Protein AF-A0A016V0N7-F1 (afdb_monomer)

InterPro domains:
  IPR035109 Ancylostoma-associated secreted protein related [PF17641] (26-71)

Structure (mmCIF, N/CA/C/O backbone):
data_AF-A0A016V0N7-F1
#
_entry.id   AF-A0A016V0N7-F1
#
loop_
_atom_site.group_PDB
_atom_site.id
_atom_site.type_symbol
_atom_site.label_atom_id
_atom_site.label_alt_id
_atom_site.label_comp_id
_atom_site.label_asym_id
_atom_site.label_entity_id
_atom_site.label_seq_id
_atom_site.pdbx_PDB_ins_code
_atom_site.Cartn_x
_atom_site.Cartn_y
_atom_site.Cartn_z
_atom_site.occupancy
_atom_site.B_iso_or_equiv
_atom_site.auth_seq_id
_atom_site.auth_comp_id
_atom_site.auth_asym_id
_atom_site.auth_atom_id
_atom_site.pdbx_PDB_model_num
ATOM 1 N N . MET A 1 1 ? 7.701 -7.459 -3.132 1.00 88.12 1 MET A N 1
ATOM 2 C CA . MET A 1 1 ? 7.297 -6.060 -2.871 1.00 88.12 1 MET A CA 1
ATOM 3 C C . MET A 1 1 ? 6.580 -5.875 -1.533 1.00 88.12 1 MET A C 1
ATOM 5 O O . MET A 1 1 ? 6.766 -4.833 -0.924 1.00 88.12 1 MET A O 1
ATOM 9 N N . GLU A 1 2 ? 5.845 -6.864 -1.005 1.00 85.69 2 GLU A N 1
ATOM 10 C CA . GLU A 1 2 ? 5.128 -6.734 0.284 1.00 85.69 2 GLU A CA 1
ATOM 11 C C . GLU A 1 2 ? 6.001 -6.336 1.487 1.00 85.69 2 GLU A C 1
ATOM 13 O O . GLU A 1 2 ? 5.615 -5.442 2.230 1.00 85.69 2 GLU A O 1
ATOM 18 N N . HIS A 1 3 ? 7.200 -6.910 1.659 1.00 86.69 3 HIS A N 1
ATOM 19 C CA . HIS A 1 3 ? 8.102 -6.506 2.753 1.00 86.69 3 HIS A CA 1
ATOM 20 C C . HIS A 1 3 ? 8.506 -5.021 2.660 1.00 86.69 3 HIS A C 1
ATOM 22 O O . HIS A 1 3 ? 8.638 -4.343 3.672 1.00 86.69 3 HIS A O 1
ATOM 28 N N . ILE A 1 4 ? 8.657 -4.490 1.442 1.00 88.44 4 ILE A N 1
ATOM 29 C CA . ILE A 1 4 ? 8.958 -3.069 1.213 1.00 88.44 4 ILE A CA 1
ATOM 30 C C . ILE A 1 4 ? 7.734 -2.213 1.573 1.00 88.44 4 ILE A C 1
ATOM 32 O O . ILE A 1 4 ? 7.869 -1.204 2.260 1.00 88.44 4 ILE A O 1
ATOM 36 N N . ALA A 1 5 ? 6.531 -2.644 1.183 1.00 88.31 5 ALA A N 1
ATOM 37 C CA . ALA A 1 5 ? 5.286 -1.981 1.574 1.00 88.31 5 ALA A CA 1
ATOM 38 C C . ALA A 1 5 ? 5.078 -1.983 3.103 1.00 88.31 5 ALA A C 1
ATOM 40 O O . ALA A 1 5 ? 4.603 -0.998 3.670 1.00 88.31 5 ALA A O 1
ATOM 41 N N . GLN A 1 6 ? 5.485 -3.055 3.790 1.00 88.75 6 GLN A N 1
ATOM 42 C CA . GLN A 1 6 ? 5.433 -3.157 5.249 1.00 88.75 6 GLN A CA 1
ATOM 43 C C . GLN A 1 6 ? 6.327 -2.132 5.953 1.00 88.75 6 GLN A C 1
ATOM 45 O O . GLN A 1 6 ? 5.961 -1.614 7.007 1.00 88.75 6 GLN A O 1
ATOM 50 N N . GLU A 1 7 ? 7.505 -1.858 5.406 1.00 87.44 7 GLU A N 1
ATOM 51 C CA . GLU A 1 7 ? 8.409 -0.850 5.959 1.00 87.44 7 GLU A CA 1
ATOM 52 C C . GLU A 1 7 ? 7.905 0.562 5.628 1.00 87.44 7 GLU A C 1
ATOM 54 O O . GLU A 1 7 ? 7.880 1.432 6.499 1.00 87.44 7 GLU A O 1
ATOM 59 N N . ALA A 1 8 ? 7.375 0.769 4.417 1.00 86.69 8 ALA A N 1
ATOM 60 C CA . ALA A 1 8 ? 6.766 2.031 4.002 1.00 86.69 8 ALA A CA 1
ATOM 61 C C . ALA A 1 8 ? 5.596 2.449 4.909 1.00 86.69 8 ALA A C 1
ATOM 63 O O . ALA A 1 8 ? 5.542 3.595 5.344 1.00 86.69 8 ALA A O 1
ATOM 64 N N . VAL A 1 9 ? 4.699 1.525 5.277 1.00 85.94 9 VAL A N 1
ATOM 65 C CA . VAL A 1 9 ? 3.535 1.849 6.127 1.00 85.94 9 VAL A CA 1
ATOM 66 C C . VAL A 1 9 ? 3.916 2.301 7.545 1.00 85.94 9 VAL A C 1
ATOM 68 O O . VAL A 1 9 ? 3.096 2.902 8.240 1.00 85.94 9 VAL A O 1
ATOM 71 N N . LYS A 1 10 ? 5.135 1.984 8.003 1.00 83.56 10 LYS A N 1
ATOM 72 C CA . LYS A 1 10 ? 5.662 2.422 9.305 1.00 83.56 10 LYS A CA 1
ATOM 73 C C . LYS A 1 10 ? 6.327 3.797 9.227 1.00 83.56 10 LYS A C 1
ATOM 75 O O . LYS A 1 10 ? 6.297 4.521 10.216 1.00 83.56 10 LYS A O 1
ATOM 80 N N . SER A 1 11 ? 6.915 4.128 8.080 1.00 78.69 11 SER A N 1
ATOM 81 C CA . SER A 1 11 ? 7.849 5.251 7.938 1.00 78.69 11 SER A CA 1
ATOM 82 C C . SER A 1 11 ? 7.304 6.424 7.116 1.00 78.69 11 SER A C 1
ATOM 84 O O . SER A 1 11 ? 7.837 7.524 7.219 1.00 78.69 11 SER A O 1
ATOM 86 N N . ILE A 1 12 ? 6.269 6.210 6.298 1.00 76.62 12 ILE A N 1
ATOM 87 C CA . ILE A 1 12 ? 5.750 7.189 5.330 1.00 76.62 12 ILE A CA 1
ATOM 88 C C . ILE A 1 12 ? 4.347 7.662 5.745 1.00 76.62 12 ILE A C 1
ATOM 90 O O . ILE A 1 12 ? 3.500 6.862 6.153 1.00 76.62 12 ILE A O 1
ATOM 94 N N . GLY A 1 13 ? 4.106 8.974 5.650 1.00 72.38 13 GLY A N 1
ATOM 95 C CA .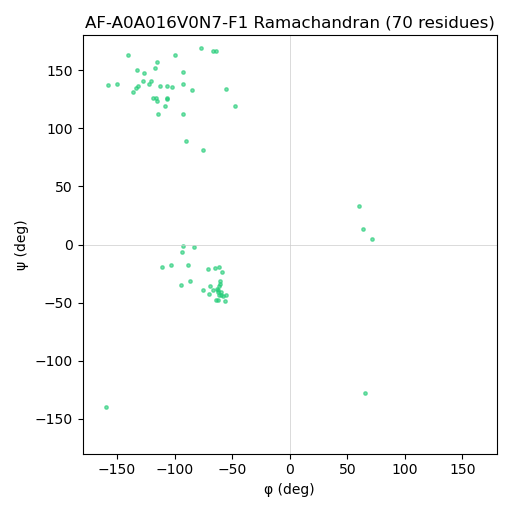 GLY A 1 13 ? 2.805 9.590 5.924 1.00 72.38 13 GLY A CA 1
ATOM 96 C C . GLY A 1 13 ? 1.788 9.406 4.790 1.00 72.38 13 GLY A C 1
ATOM 97 O O . GLY A 1 13 ? 2.123 8.987 3.682 1.00 72.38 13 GLY A O 1
ATOM 98 N N . GLN A 1 14 ? 0.525 9.745 5.049 1.00 75.38 14 GLN A N 1
ATOM 99 C CA . GLN A 1 14 ? -0.547 9.686 4.051 1.00 75.38 14 GLN A CA 1
ATOM 100 C C . GLN A 1 14 ? -0.215 10.506 2.793 1.00 75.38 14 GLN A C 1
ATOM 102 O O . GLN A 1 14 ? 0.208 11.658 2.873 1.00 75.38 14 GLN A O 1
ATOM 107 N N . GLY A 1 15 ? -0.436 9.919 1.616 1.00 70.19 15 GLY A N 1
ATOM 108 C CA . GLY A 1 15 ? -0.261 10.572 0.316 1.00 70.19 15 GLY A CA 1
ATOM 109 C C . GLY A 1 15 ? 1.197 10.824 -0.080 1.00 70.19 15 GLY A C 1
ATOM 110 O O . GLY A 1 15 ? 1.447 11.459 -1.109 1.00 70.19 15 GLY A O 1
ATOM 111 N N . GLN A 1 16 ? 2.158 10.352 0.716 1.00 75.62 16 GLN A N 1
ATOM 112 C CA . GLN A 1 16 ? 3.581 10.467 0.423 1.00 75.62 16 GLN A CA 1
ATOM 113 C C . GLN A 1 16 ? 4.089 9.225 -0.315 1.00 75.62 16 GLN A C 1
ATOM 115 O O . GLN A 1 16 ? 3.602 8.108 -0.118 1.00 75.62 16 GLN A O 1
ATOM 120 N N . SER A 1 17 ? 5.089 9.447 -1.163 1.00 77.62 17 SER A N 1
ATOM 121 C CA . SER A 1 17 ? 5.897 8.410 -1.798 1.00 77.62 17 SER A CA 1
ATOM 122 C C . SER A 1 17 ? 7.349 8.553 -1.358 1.00 77.62 17 SER A C 1
ATOM 124 O O . SER A 1 17 ? 7.786 9.661 -1.038 1.00 77.62 17 SER A O 1
ATOM 126 N N . ASP A 1 18 ? 8.109 7.459 -1.333 1.00 78.75 18 ASP A N 1
ATOM 127 C CA . ASP A 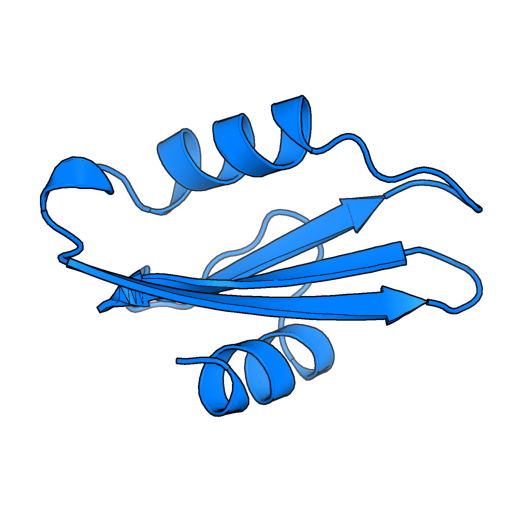1 18 ? 9.543 7.546 -1.040 1.00 78.75 18 ASP A CA 1
ATOM 128 C C . ASP A 1 18 ? 10.313 8.284 -2.153 1.00 78.75 18 ASP A C 1
ATOM 130 O O . ASP A 1 18 ? 9.804 8.486 -3.259 1.00 78.75 18 ASP A O 1
ATOM 134 N N . GLN A 1 19 ? 11.563 8.664 -1.870 1.00 64.19 19 GLN A N 1
ATOM 135 C CA . GLN A 1 19 ? 12.416 9.428 -2.792 1.00 64.19 19 GLN A CA 1
ATOM 136 C C . GLN A 1 19 ? 12.664 8.728 -4.136 1.00 64.19 19 GLN A C 1
ATOM 138 O O . GLN A 1 19 ? 12.959 9.399 -5.121 1.00 64.19 19 GLN A O 1
ATOM 143 N N . THR A 1 20 ? 12.548 7.399 -4.192 1.00 69.06 20 THR A N 1
ATOM 144 C CA . THR A 1 20 ? 12.715 6.618 -5.423 1.00 69.06 20 THR A CA 1
ATOM 145 C C . THR A 1 20 ? 11.402 6.379 -6.168 1.00 69.06 20 THR A C 1
ATOM 147 O O . THR A 1 20 ? 11.421 5.764 -7.233 1.00 69.06 20 THR A O 1
ATOM 150 N N . GLY A 1 21 ? 10.269 6.862 -5.637 1.00 71.62 21 GLY A N 1
ATOM 151 C CA . GLY A 1 21 ? 8.951 6.698 -6.251 1.00 71.62 21 GLY A CA 1
ATOM 152 C C . GLY A 1 21 ? 8.566 5.230 -6.411 1.00 71.62 21 GLY A C 1
ATOM 153 O O . GLY A 1 21 ? 7.944 4.858 -7.403 1.00 71.62 21 GLY A O 1
ATOM 154 N N . LYS A 1 22 ? 8.991 4.371 -5.479 1.00 82.94 22 LYS A N 1
ATOM 155 C CA . LYS A 1 22 ? 8.707 2.931 -5.508 1.00 82.94 22 LYS A CA 1
ATOM 156 C C . LYS A 1 22 ? 7.610 2.545 -4.540 1.00 82.94 22 LYS A C 1
ATOM 158 O O . LYS A 1 22 ? 7.053 1.466 -4.666 1.00 82.94 22 LYS A O 1
ATOM 163 N N . THR A 1 23 ? 7.295 3.390 -3.574 1.00 86.56 23 THR A N 1
ATOM 164 C CA . THR A 1 23 ? 6.314 3.132 -2.531 1.00 86.56 23 THR A CA 1
ATOM 165 C C . THR A 1 23 ? 5.387 4.315 -2.371 1.00 86.56 23 THR A C 1
ATOM 167 O O . THR A 1 23 ? 5.769 5.456 -2.617 1.00 86.56 23 THR A O 1
ATOM 170 N N . VAL A 1 24 ? 4.158 4.042 -1.956 1.00 87.38 24 VAL A N 1
ATOM 171 C CA . VAL A 1 24 ? 3.146 5.061 -1.692 1.00 87.38 24 VAL A CA 1
ATOM 172 C C . VAL A 1 24 ? 2.212 4.567 -0.602 1.00 87.38 24 VAL A C 1
ATOM 174 O O . VAL A 1 24 ? 1.838 3.390 -0.577 1.00 87.38 24 VAL A O 1
ATOM 177 N N . VAL A 1 25 ? 1.857 5.465 0.313 1.00 87.50 25 VAL A N 1
ATOM 178 C CA . VAL A 1 25 ? 0.977 5.158 1.440 1.00 87.50 25 VAL A CA 1
ATOM 179 C C . VAL A 1 25 ? -0.305 5.964 1.326 1.00 87.50 25 VAL A C 1
ATOM 181 O O . VAL A 1 25 ? -0.292 7.186 1.220 1.00 87.50 25 VAL A O 1
ATOM 184 N N . TYR A 1 26 ? -1.427 5.264 1.365 1.00 88.50 26 TYR A N 1
ATOM 185 C CA . TYR A 1 26 ? -2.756 5.820 1.545 1.00 88.50 26 TYR A CA 1
ATOM 186 C C . TYR A 1 26 ? -3.193 5.591 2.991 1.00 88.50 26 TYR A C 1
ATOM 188 O O . TYR A 1 26 ? -3.031 4.497 3.527 1.00 88.50 26 TYR A O 1
ATOM 196 N N . GLU A 1 27 ? -3.769 6.611 3.608 1.00 86.38 27 GLU A N 1
ATOM 197 C CA . GLU A 1 27 ? -4.469 6.499 4.884 1.00 86.38 27 GLU A CA 1
ATOM 198 C C . GLU A 1 27 ? -5.937 6.819 4.609 1.00 86.38 27 GLU A C 1
ATOM 200 O O . GLU A 1 27 ? -6.246 7.839 3.999 1.00 86.38 27 GLU A O 1
ATOM 205 N N . GLY A 1 28 ? -6.822 5.894 4.956 1.00 79.56 28 GLY A N 1
ATOM 206 C CA . GLY A 1 28 ? -8.264 6.049 4.825 1.00 79.56 28 GLY A CA 1
ATOM 207 C C . GLY A 1 28 ? -8.893 6.438 6.156 1.00 79.56 28 GLY A C 1
ATOM 208 O O . GLY A 1 28 ? -8.306 6.249 7.224 1.00 79.56 28 GLY A O 1
ATOM 209 N N . GLU A 1 29 ? -10.118 6.944 6.088 1.00 79.25 29 GLU A N 1
ATOM 210 C CA . GLU A 1 29 ? -10.920 7.250 7.269 1.00 79.25 29 GLU A CA 1
ATOM 211 C C . GLU A 1 29 ? -11.257 5.988 8.087 1.00 79.25 29 GLU A C 1
ATOM 213 O O . GLU A 1 29 ? -11.122 4.844 7.632 1.00 79.25 29 GLU A O 1
ATOM 218 N N . LYS A 1 30 ? -11.748 6.200 9.315 1.00 75.19 30 LYS A N 1
ATOM 219 C CA . LYS A 1 30 ? -12.166 5.130 10.230 1.00 75.19 30 LYS A CA 1
ATOM 220 C C . LYS A 1 30 ? -13.051 4.106 9.507 1.00 75.19 30 LYS A C 1
ATOM 222 O O . LYS A 1 30 ? -14.141 4.428 9.037 1.00 75.19 30 LYS A O 1
ATOM 227 N N . ASN A 1 31 ? -12.596 2.855 9.459 1.00 70.94 31 ASN A N 1
ATOM 228 C CA . ASN A 1 31 ? -13.321 1.715 8.886 1.00 70.94 31 ASN A CA 1
ATOM 229 C C . ASN A 1 31 ? -13.632 1.762 7.382 1.00 70.94 31 ASN A C 1
ATOM 231 O O . ASN A 1 31 ? -14.422 0.939 6.914 1.00 70.94 31 ASN A O 1
ATOM 235 N N . LYS A 1 32 ? -13.024 2.667 6.603 1.00 80.75 32 LYS A N 1
ATOM 236 C CA . LYS A 1 32 ? -13.249 2.732 5.152 1.00 80.75 32 LYS A CA 1
ATOM 237 C C . LYS A 1 32 ? -11.949 2.925 4.380 1.00 80.75 32 LYS A C 1
ATOM 239 O O . LYS A 1 32 ? -11.167 3.825 4.654 1.00 80.75 32 LYS A O 1
ATOM 244 N N . ILE A 1 33 ? -11.761 2.092 3.358 1.00 82.12 33 ILE A N 1
ATOM 245 C CA . ILE A 1 33 ? -10.700 2.259 2.362 1.00 82.12 33 ILE A CA 1
ATOM 246 C C . ILE A 1 33 ? -11.355 2.698 1.057 1.00 82.12 33 ILE A C 1
ATOM 248 O O . ILE A 1 33 ? -12.146 1.951 0.479 1.00 82.12 33 ILE A O 1
ATOM 252 N N . ASN A 1 34 ? -10.993 3.879 0.559 1.00 87.12 34 ASN A N 1
ATOM 253 C CA . ASN A 1 34 ? -11.336 4.277 -0.798 1.00 87.12 34 ASN A CA 1
ATOM 254 C C . ASN A 1 34 ? -10.219 3.841 -1.755 1.00 87.12 34 ASN A C 1
ATOM 256 O O . ASN A 1 34 ? -9.269 4.573 -2.022 1.00 87.12 34 ASN A O 1
ATOM 260 N N . LEU A 1 35 ? -10.330 2.618 -2.279 1.00 84.44 35 LEU A N 1
ATOM 261 C CA . LEU A 1 35 ? -9.331 2.065 -3.201 1.00 84.44 35 LEU A CA 1
ATOM 262 C C . LEU A 1 35 ? -9.191 2.892 -4.484 1.00 84.44 35 LEU A C 1
ATOM 264 O O . LEU A 1 35 ? -8.100 2.970 -5.040 1.00 84.44 35 LEU A O 1
ATOM 268 N N . LYS A 1 36 ? -10.273 3.531 -4.947 1.00 88.25 36 LYS A N 1
ATOM 269 C CA . LYS A 1 36 ? -10.225 4.392 -6.133 1.00 88.25 36 LYS A CA 1
ATOM 270 C C . LYS A 1 36 ? -9.328 5.600 -5.880 1.00 88.25 36 LYS A C 1
ATOM 272 O O . LYS A 1 36 ? -8.458 5.891 -6.689 1.00 88.25 36 LYS A O 1
ATOM 277 N N . GLU A 1 37 ? -9.521 6.265 -4.748 1.00 86.38 37 GLU A N 1
ATOM 278 C CA . GLU A 1 37 ? -8.686 7.391 -4.329 1.00 86.38 37 GLU A CA 1
ATOM 279 C C . GLU A 1 37 ? -7.222 6.975 -4.143 1.00 86.38 37 GLU A C 1
ATOM 281 O O . GLU A 1 37 ? -6.326 7.655 -4.639 1.00 86.38 37 GLU A O 1
ATOM 286 N N . ALA A 1 38 ? -6.979 5.821 -3.511 1.00 84.56 38 ALA A N 1
ATOM 287 C CA . ALA A 1 38 ? -5.632 5.280 -3.364 1.00 84.56 38 ALA A CA 1
ATOM 288 C C . ALA A 1 38 ? -4.942 5.110 -4.729 1.00 84.56 38 ALA A C 1
ATOM 290 O O . ALA A 1 38 ? -3.834 5.603 -4.918 1.00 84.56 38 ALA A O 1
ATOM 291 N N . VAL A 1 39 ? -5.616 4.503 -5.711 1.00 84.75 39 VAL A N 1
ATOM 292 C CA . VAL A 1 39 ? -5.074 4.315 -7.069 1.00 84.75 39 VAL A CA 1
ATOM 293 C C . VAL A 1 39 ? -4.782 5.644 -7.771 1.00 84.75 39 VAL A C 1
ATOM 295 O O . VAL A 1 39 ? -3.761 5.765 -8.446 1.00 84.75 39 VAL A O 1
ATOM 298 N N . GLU A 1 40 ? -5.636 6.655 -7.615 1.00 86.06 40 GLU A N 1
ATOM 299 C CA . GLU A 1 40 ? -5.399 7.976 -8.211 1.00 86.06 40 GLU A CA 1
ATOM 300 C C . GLU A 1 40 ? -4.181 8.675 -7.585 1.00 86.06 40 GLU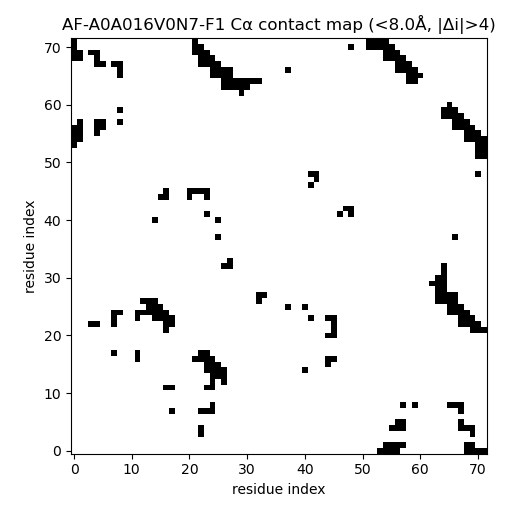 A C 1
ATOM 302 O O . GLU A 1 40 ? -3.358 9.244 -8.307 1.00 86.06 40 GLU A O 1
ATOM 307 N N . ILE A 1 41 ? -3.992 8.552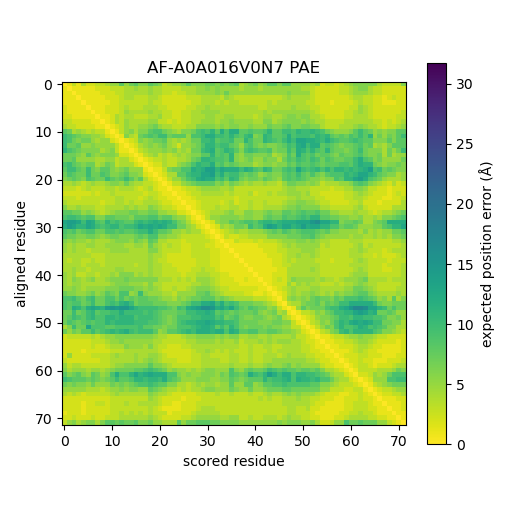 -6.265 1.00 82.50 41 ILE A N 1
ATOM 308 C CA . ILE A 1 41 ? -2.773 9.017 -5.584 1.00 82.50 41 ILE A CA 1
ATOM 309 C C . ILE A 1 41 ? -1.546 8.294 -6.146 1.00 82.50 41 ILE A C 1
ATOM 311 O O . ILE A 1 41 ? -0.530 8.932 -6.416 1.00 82.50 41 ILE A O 1
ATOM 315 N N . TRP A 1 42 ? -1.627 6.981 -6.364 1.00 82.62 42 TRP A N 1
ATOM 316 C CA . TRP A 1 42 ? -0.511 6.195 -6.896 1.00 82.62 42 TRP A CA 1
ATOM 317 C C . TRP A 1 42 ? -0.117 6.651 -8.295 1.00 82.62 42 TRP A C 1
ATOM 319 O O . TRP A 1 42 ? 1.057 6.917 -8.532 1.00 82.62 42 TRP A O 1
ATOM 329 N N . LYS A 1 43 ? -1.090 6.821 -9.195 1.00 80.69 43 LYS A N 1
ATOM 330 C CA . LYS A 1 43 ? -0.849 7.353 -10.546 1.00 80.69 43 LYS A CA 1
ATOM 331 C C . LYS A 1 43 ? -0.237 8.752 -10.506 1.00 80.69 43 LYS A C 1
ATOM 333 O O . LYS A 1 43 ? 0.676 9.046 -11.268 1.00 80.69 43 LYS A O 1
ATOM 338 N N . SER A 1 44 ? -0.714 9.609 -9.602 1.00 82.75 44 SER A N 1
ATOM 339 C CA . SER A 1 44 ? -0.197 10.972 -9.468 1.00 82.75 44 SER A CA 1
ATOM 340 C C . SER A 1 44 ? 1.227 11.021 -8.903 1.00 82.75 44 SER A C 1
ATOM 342 O O . SER A 1 44 ? 1.994 11.896 -9.299 1.00 82.75 44 SER A O 1
ATOM 344 N N . LYS A 1 45 ? 1.581 10.126 -7.972 1.00 79.00 45 LYS A N 1
ATOM 345 C CA . LYS A 1 45 ? 2.856 10.171 -7.232 1.00 79.00 45 LYS A CA 1
ATOM 346 C C . LYS A 1 45 ? 3.958 9.311 -7.840 1.00 79.00 45 LYS A C 1
ATOM 348 O O . LYS A 1 45 ? 5.119 9.695 -7.772 1.00 79.00 45 LYS A O 1
ATOM 353 N N . LEU A 1 46 ? 3.608 8.164 -8.414 1.00 74.38 46 LEU A N 1
ATOM 354 C CA . LEU A 1 46 ? 4.567 7.204 -8.968 1.00 74.38 46 LEU A CA 1
ATOM 355 C C . LEU A 1 46 ? 4.810 7.417 -10.468 1.00 74.38 46 LEU A C 1
ATOM 357 O O . LEU A 1 46 ? 5.682 6.772 -11.044 1.00 74.38 46 LEU A O 1
ATOM 361 N N . GLY A 1 47 ? 4.063 8.325 -11.105 1.00 74.38 47 GLY A N 1
ATOM 362 C CA . GLY A 1 47 ? 4.153 8.558 -12.541 1.00 74.38 47 GLY A CA 1
ATOM 363 C C . GLY A 1 47 ? 3.698 7.329 -13.327 1.00 74.38 47 GLY A C 1
ATOM 364 O O . GLY A 1 47 ? 2.602 6.812 -13.101 1.00 74.38 47 GLY A O 1
ATOM 365 N N . ASP A 1 48 ? 4.528 6.860 -14.262 1.00 67.75 48 ASP A N 1
ATOM 366 C CA . ASP A 1 48 ? 4.178 5.747 -15.146 1.00 67.75 48 ASP A CA 1
ATOM 367 C C . ASP A 1 48 ? 4.253 4.389 -14.425 1.00 67.75 48 ASP A C 1
ATOM 369 O O . ASP A 1 48 ? 5.221 3.631 -14.519 1.00 67.75 48 ASP A O 1
ATOM 373 N N . ILE A 1 49 ? 3.186 4.081 -13.686 1.00 69.88 49 ILE A N 1
ATOM 374 C CA . ILE A 1 49 ? 2.971 2.773 -13.063 1.00 69.88 49 ILE A CA 1
ATOM 375 C C . ILE A 1 49 ? 2.873 1.654 -14.114 1.00 69.88 49 ILE A C 1
ATOM 377 O O . ILE A 1 49 ? 3.064 0.492 -13.769 1.00 69.88 49 ILE A O 1
ATOM 381 N N . ASN A 1 50 ? 2.602 1.969 -15.388 1.00 69.69 50 ASN A N 1
ATOM 382 C CA . ASN A 1 50 ? 2.424 0.951 -16.427 1.00 69.69 50 ASN A CA 1
ATOM 383 C C . ASN A 1 50 ? 3.745 0.259 -16.787 1.00 69.69 50 ASN A C 1
ATOM 385 O O . ASN A 1 50 ? 3.729 -0.868 -17.273 1.00 69.69 50 ASN A O 1
ATOM 389 N N . ASN A 1 51 ? 4.884 0.892 -16.490 1.00 72.88 51 ASN A N 1
ATOM 390 C CA . ASN A 1 51 ? 6.206 0.278 -16.617 1.00 72.88 51 ASN A CA 1
ATOM 391 C C . ASN A 1 51 ? 6.604 -0.579 -15.401 1.00 72.88 51 ASN A C 1
ATOM 393 O O . ASN A 1 51 ? 7.684 -1.171 -15.400 1.00 72.88 51 ASN A O 1
ATOM 397 N N . LYS A 1 52 ? 5.758 -0.653 -14.364 1.00 73.56 52 LYS A N 1
ATOM 398 C CA . LYS A 1 52 ? 5.997 -1.449 -13.156 1.00 73.56 52 LYS A CA 1
ATOM 399 C C . LYS A 1 52 ? 5.364 -2.823 -13.312 1.00 73.56 52 LYS A C 1
ATOM 401 O O . LYS A 1 52 ? 4.146 -2.969 -13.352 1.00 73.56 52 LYS A O 1
ATOM 406 N N . SER A 1 53 ? 6.205 -3.847 -13.403 1.00 79.12 53 SER A N 1
ATOM 407 C CA . SER A 1 53 ? 5.761 -5.222 -13.684 1.00 79.12 53 SER A CA 1
ATOM 408 C C . SER A 1 53 ? 5.403 -6.001 -12.421 1.00 79.12 53 SER A C 1
ATOM 410 O O . SER A 1 53 ? 4.723 -7.027 -12.486 1.00 79.12 53 SER A O 1
ATOM 412 N N . LYS A 1 54 ? 5.864 -5.526 -11.258 1.00 87.50 54 LYS A N 1
ATOM 413 C CA . LYS A 1 54 ? 5.646 -6.181 -9.970 1.00 87.50 54 LYS A CA 1
ATOM 414 C C . LYS A 1 54 ? 5.193 -5.162 -8.949 1.00 87.50 54 LYS A C 1
ATOM 416 O O . LYS A 1 54 ? 5.792 -4.102 -8.797 1.00 87.50 54 LYS A O 1
ATOM 421 N N . PHE A 1 55 ? 4.176 -5.528 -8.185 1.00 88.69 55 PHE A N 1
ATOM 422 C CA . PHE A 1 55 ? 3.748 -4.749 -7.039 1.00 88.69 55 PHE A CA 1
ATOM 423 C C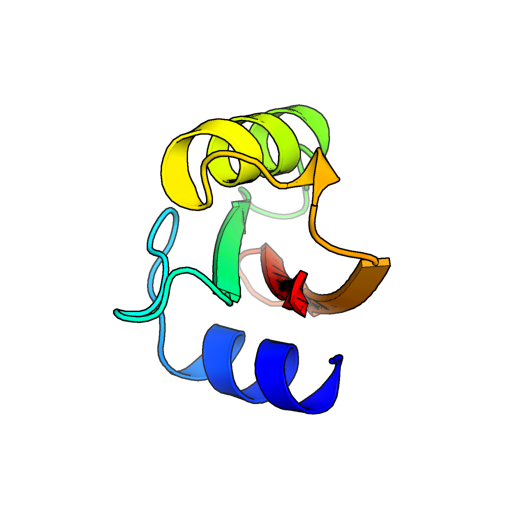 . PHE A 1 55 ? 3.359 -5.659 -5.879 1.00 88.69 55 PHE A C 1
ATOM 425 O O . PHE A 1 55 ? 3.184 -6.867 -6.034 1.00 88.69 55 PHE A O 1
ATOM 432 N N . GLY A 1 56 ? 3.289 -5.083 -4.689 1.00 89.88 56 GLY A N 1
ATOM 433 C CA . GLY A 1 56 ? 2.831 -5.765 -3.488 1.00 89.88 56 GLY A CA 1
ATOM 434 C C . GLY A 1 56 ? 2.367 -4.735 -2.483 1.00 89.88 56 GLY A C 1
ATOM 435 O O . GLY A 1 56 ? 3.013 -3.699 -2.319 1.00 89.88 56 GLY A O 1
ATOM 436 N N . CYS A 1 57 ? 1.242 -5.016 -1.840 1.00 90.25 57 CYS A N 1
ATOM 437 C CA . CYS A 1 57 ? 0.577 -4.077 -0.958 1.00 90.25 57 CYS A CA 1
ATOM 438 C C . CYS A 1 57 ? 0.334 -4.703 0.406 1.00 90.25 57 CYS A C 1
ATOM 440 O O . CYS A 1 57 ? 0.062 -5.895 0.506 1.00 90.25 57 CYS A O 1
ATOM 442 N N . ILE A 1 58 ? 0.370 -3.877 1.445 1.00 90.75 58 ILE A N 1
ATOM 443 C CA . ILE A 1 58 ? -0.083 -4.240 2.781 1.00 90.75 58 ILE A CA 1
ATOM 444 C C . ILE A 1 58 ? -1.171 -3.280 3.223 1.00 90.75 58 ILE A C 1
ATOM 446 O O . ILE A 1 58 ? -1.059 -2.064 3.059 1.00 90.75 58 ILE A O 1
ATOM 450 N N . VAL A 1 59 ? -2.195 -3.850 3.849 1.00 88.38 59 VAL A N 1
ATOM 451 C CA . VAL A 1 59 ? -3.206 -3.108 4.592 1.00 88.38 59 VAL A CA 1
ATOM 452 C C . VAL A 1 59 ? -2.964 -3.328 6.079 1.00 88.38 59 VAL A C 1
ATOM 454 O O . VAL A 1 59 ? -2.913 -4.464 6.547 1.00 88.38 59 VAL A O 1
ATOM 457 N N . LYS A 1 60 ? -2.844 -2.237 6.832 1.00 86.00 60 LYS A N 1
ATOM 458 C CA . LYS A 1 60 ? -2.937 -2.240 8.291 1.00 86.00 60 LYS A CA 1
ATOM 459 C C . LYS A 1 60 ? -4.259 -1.621 8.717 1.00 86.00 60 LYS A C 1
ATOM 461 O O . LYS A 1 60 ? -4.557 -0.484 8.357 1.00 86.00 60 LYS A O 1
ATOM 466 N N . SER A 1 61 ? -5.016 -2.361 9.518 1.00 79.38 61 SER A N 1
ATOM 467 C CA . SER A 1 61 ? -6.169 -1.839 10.248 1.00 79.38 61 SER A CA 1
ATOM 468 C C . SER A 1 61 ? -5.746 -1.385 11.647 1.00 79.38 61 SER A C 1
ATOM 470 O O . SER 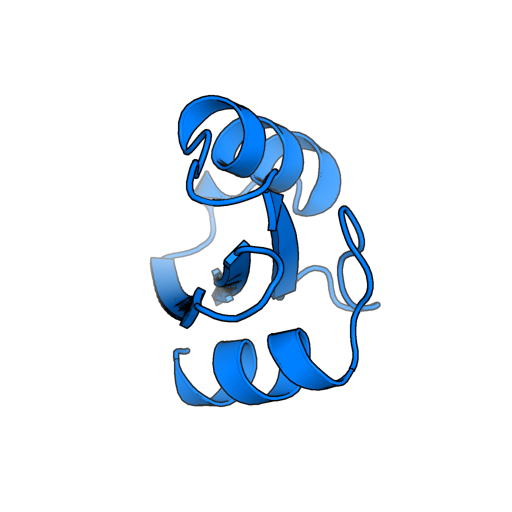A 1 61 ? -4.991 -2.086 12.322 1.00 79.38 61 SER A O 1
ATOM 472 N N . GLY A 1 62 ? -6.258 -0.243 12.092 1.00 77.56 62 GLY A N 1
ATOM 473 C CA . GLY A 1 62 ? -6.075 0.314 13.433 1.00 77.56 62 GLY A CA 1
ATOM 474 C C . GLY A 1 62 ? -7.187 1.323 13.716 1.00 77.56 62 GLY A C 1
ATOM 475 O O . GLY A 1 62 ? -8.322 1.100 13.304 1.00 77.56 62 GLY A O 1
ATOM 476 N N . GLU A 1 63 ? -6.877 2.450 14.362 1.00 76.75 63 GLU A N 1
ATOM 477 C CA . GLU A 1 63 ? -7.834 3.566 14.434 1.00 76.75 63 GLU A CA 1
ATOM 478 C C . GLU A 1 63 ? -8.156 4.118 13.040 1.00 76.75 63 GLU A C 1
ATOM 480 O O . GLU A 1 63 ? -9.325 4.319 12.734 1.00 76.75 63 GLU A O 1
ATOM 485 N N . ASN A 1 64 ? -7.148 4.241 12.173 1.00 77.88 64 ASN A N 1
ATOM 486 C CA . ASN A 1 64 ? -7.299 4.522 10.744 1.00 77.88 64 ASN A CA 1
ATOM 487 C C . ASN A 1 64 ? -6.794 3.334 9.914 1.00 77.88 64 ASN A C 1
ATOM 489 O O . ASN A 1 64 ? -5.968 2.538 10.377 1.00 77.88 64 ASN A O 1
ATOM 493 N N . PHE A 1 65 ? -7.271 3.217 8.675 1.00 85.38 65 PHE A N 1
ATOM 494 C CA . PHE A 1 65 ? -6.741 2.236 7.730 1.00 85.38 65 PHE A CA 1
ATOM 495 C C . PHE A 1 65 ? -5.521 2.800 7.016 1.00 85.38 65 PHE A C 1
ATOM 497 O O . PHE A 1 65 ? -5.579 3.905 6.493 1.00 85.38 65 PHE A O 1
ATOM 504 N N . LYS A 1 66 ? -4.439 2.024 6.922 1.00 87.31 66 LYS A N 1
ATOM 505 C CA . LYS A 1 66 ? -3.285 2.362 6.082 1.00 87.31 66 LYS A CA 1
ATOM 506 C C . LYS A 1 66 ? -3.073 1.300 5.020 1.00 87.31 66 LYS A C 1
ATOM 508 O O . LYS A 1 66 ? -2.940 0.124 5.344 1.00 87.31 66 LYS A O 1
ATOM 513 N N . LEU A 1 67 ? -3.015 1.719 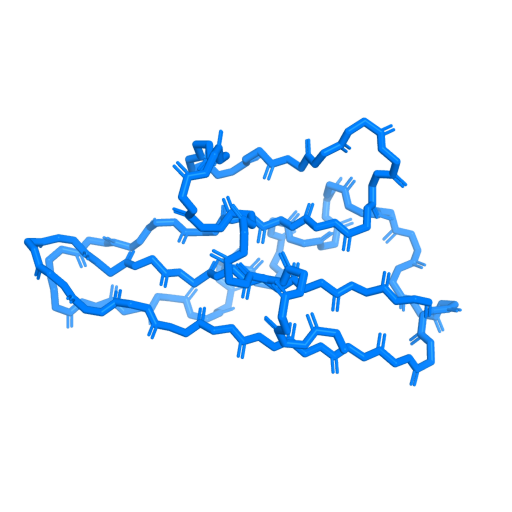3.765 1.00 88.69 67 LEU A N 1
ATOM 514 C CA . LEU A 1 67 ? -2.686 0.896 2.610 1.00 88.69 67 LEU A CA 1
ATOM 515 C C . LEU A 1 67 ? -1.362 1.398 2.037 1.00 88.69 67 LEU A C 1
ATOM 517 O O . LEU A 1 67 ? -1.295 2.498 1.500 1.00 88.69 67 LEU A O 1
ATOM 521 N N . ALA A 1 68 ? -0.315 0.592 2.142 1.00 89.62 68 ALA A N 1
ATOM 522 C CA . ALA A 1 68 ? 0.961 0.863 1.498 1.00 89.62 68 ALA A CA 1
ATOM 523 C C . ALA A 1 68 ? 1.140 -0.082 0.317 1.00 89.62 68 ALA A C 1
ATOM 525 O O . ALA A 1 68 ? 0.887 -1.278 0.453 1.00 89.62 68 ALA A O 1
ATOM 526 N N . CYS A 1 69 ? 1.615 0.428 -0.812 1.00 89.81 69 CYS A N 1
ATOM 527 C CA . CYS A 1 69 ? 1.980 -0.387 -1.965 1.00 89.81 69 CYS A CA 1
ATOM 528 C C . CYS A 1 69 ? 3.396 -0.058 -2.410 1.00 89.81 69 CYS A C 1
ATOM 530 O O . CYS A 1 69 ? 3.800 1.104 -2.390 1.00 89.81 69 CYS A O 1
ATOM 532 N N . ALA A 1 70 ? 4.132 -1.092 -2.804 1.00 89.81 70 ALA A N 1
ATOM 533 C CA . ALA A 1 70 ? 5.470 -0.991 -3.355 1.00 89.81 70 ALA A CA 1
ATOM 534 C C . ALA A 1 70 ? 5.506 -1.580 -4.773 1.00 89.81 70 ALA A C 1
ATOM 536 O O . ALA A 1 70 ? 4.888 -2.619 -5.014 1.00 89.81 70 ALA A O 1
ATOM 537 N N . PHE A 1 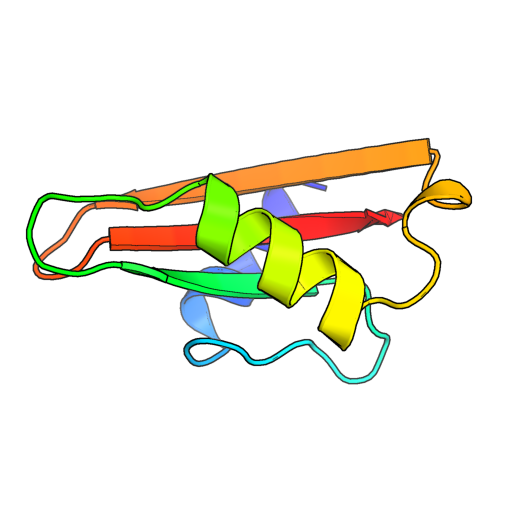71 ? 6.247 -0.942 -5.676 1.00 86.88 71 PHE A N 1
ATOM 538 C CA . PHE A 1 71 ? 6.278 -1.183 -7.120 1.00 86.88 71 PHE A CA 1
ATOM 539 C C . PHE A 1 71 ? 7.726 -1.294 -7.628 1.00 86.88 71 PHE A C 1
ATOM 541 O O . PHE A 1 71 ? 8.586 -0.504 -7.228 1.00 86.88 71 PHE A O 1
ATOM 548 N N . ASP A 1 72 ? 7.990 -2.271 -8.498 1.00 83.38 72 ASP A N 1
ATOM 549 C CA . ASP A 1 72 ? 9.290 -2.507 -9.150 1.00 83.38 72 ASP A CA 1
ATOM 550 C C . ASP A 1 72 ? 9.201 -2.328 -10.667 1.00 83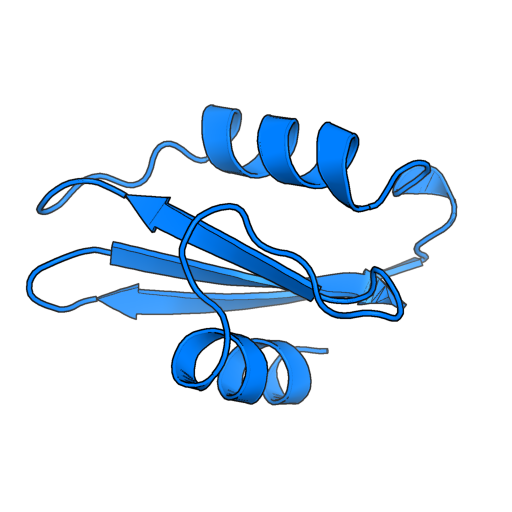.38 72 ASP A C 1
ATOM 552 O O . ASP A 1 72 ? 8.303 -2.941 -11.301 1.00 83.38 72 ASP A O 1
#

Solvent-accessible surface area (backbone atoms only — not comparable to full-atom values): 3950 Å² total; per-residue (Å²): 80,39,74,58,7,55,52,42,57,75,76,49,55,70,79,38,57,50,98,82,42,36,34,40,22,36,62,31,54,70,93,43,78,58,64,66,60,43,50,52,52,44,47,71,65,46,48,72,57,86,79,41,86,44,67,23,62,36,76,47,82,66,82,45,31,36,42,11,34,15,50,79

Mean predicted aligned error: 5.01 Å

Secondary structure (DSSP, 8-state):
-HHHHHHHHHH--TT-B-TTS-EEEEEEPTT---HHHHHHHHHHHHS-GGG---EEEEEE-SSSEEEEEEE-

pLDDT: mean 81.83, std 6.65, range [64.19, 90.75]

Sequence (72 aa):
MEHIAQEAVKSIGQGQSDQTGKTVVYEGEKNKINLKEAVEIWKSKLGDINNKSKFGCIVKSGENFKLACAFD

Organism: NCBI:txid53326

Nearest PDB structures (foldseek):
  3wbm-assembly1_B  TM=3.741E-01  e=2.480E-01  Saccharolobus shibatae
  3ku7-assembly1_B  TM=4.525E-01  e=1.948E+00  Helicobacter pylori
  3mcd-assembly1_B  TM=4.013E-01  e=2.225E+00  Helicobacter pylori
  3mwb-assembly1_B  TM=3.286E-01  e=4.940E+00  Paenarthrobacter aurescens TC1

Radius of gyration: 11.05 Å; Cα contacts (8 Å, |Δi|>4): 143; chains: 1; bounding box: 26×18×31 Å

Foldseek 3Di:
DAVVQVVCQVPPDALDADPQLFKHKHKAAAPDDPVVVVVVSSCVRSPPLVPFPDKDWDWDDDRIIMIMMGTD